Protein AF-0000000085984930 (afdb_homodimer)

Sequence (138 aa):
MTKTNEPGKGYKEREHLYRLIISQLFYDGHQTLAVSLSNLTKTQPPCPPSDRLFKLVSLGIRTELGKLVMTKTNEPGKGYKEREHLYRLIISQLFYDGHQTLAVSLSNLTKTQPPCPPSDRLFKLVSLGIRTELGKLV

pLDDT: mean 82.56, std 18.93, range [29.58, 97.88]

Secondary structure (DSSP, 8-state):
------HHHHHHHHHHHHHHHHHHHHHTT-HHHHHHHHHHHT-SSPPPP--HHHHHHHHHHHHHHHHH-/------TTHHHHHHHHHHHHHHHHHHHTT-HHHHHHHHHHHT-SSPPPP--HHHHHHHHHHHHHHHHH-

Radius of gyration: 14.96 Å; Cα contacts (8 Å, |Δi|>4): 120; chains: 2; bounding box: 38×37×39 Å

Nearest PDB structures (foldseek):
  2xz2-assembly1_A-2  TM=8.968E-01  e=1.677E-03  Drosophila melanogaster
  6s9r-assembly1_B-2  TM=6.707E-01  e=4.496E-01  Drosophila melanogaster
  1uuj-assembly2_D  TM=8.926E-01  e=1.911E+00  Mus musculus
  6s9r-assembly1_A-2  TM=8.538E-01  e=1.790E+00  Drosophila melanogaster
  8hib-assembly1_A-2  TM=6.855E-01  e=4.209E+00  Homo sapiens

Structure (mmCIF, N/CA/C/O backbone):
data_AF-0000000085984930-model_v1
#
loop_
_entity.id
_entity.type
_entity.pdbx_description
1 polymer 'Cleavage stimulation factor subunit 1'
#
loop_
_atom_site.group_PDB
_atom_site.id
_atom_site.type_symbol
_atom_site.label_atom_id
_atom_site.label_alt_id
_atom_site.label_comp_id
_atom_site.label_asym_id
_atom_site.label_entity_id
_atom_site.label_seq_id
_atom_site.pdbx_PDB_ins_code
_atom_site.Cartn_x
_atom_site.Cartn_y
_atom_site.Cartn_z
_atom_site.occupancy
_atom_site.B_iso_or_equiv
_atom_site.auth_seq_id
_atom_site.auth_comp_id
_atom_site.auth_asym_id
_atom_site.auth_atom_id
_atom_site.pdbx_PDB_model_num
ATOM 1 N N . MET A 1 1 ? -9.133 2.625 25.938 1 30.55 1 MET A N 1
ATOM 2 C CA . MET A 1 1 ? -9.555 3.629 24.953 1 30.55 1 MET A CA 1
ATOM 3 C C . MET A 1 1 ? -9.547 3.055 23.547 1 30.55 1 MET A C 1
ATOM 5 O O . MET A 1 1 ? -8.5 2.631 23.047 1 30.55 1 MET A O 1
ATOM 9 N N . THR A 1 2 ? -10.586 2.387 23.203 1 35.09 2 THR A N 1
ATOM 10 C CA . THR A 1 2 ? -11.047 1.633 22.047 1 35.09 2 THR A CA 1
ATOM 11 C C . THR A 1 2 ? -10.812 2.42 20.766 1 35.09 2 THR A C 1
ATOM 13 O O . THR A 1 2 ? -11.258 3.562 20.641 1 35.09 2 THR A O 1
ATOM 16 N N . LYS A 1 3 ? -9.594 2.557 20.406 1 43.75 3 LYS A N 1
ATOM 17 C CA . LYS A 1 3 ? -9.383 3.189 19.109 1 43.75 3 LYS A CA 1
ATOM 18 C C . LYS A 1 3 ? -10.562 2.93 18.172 1 43.75 3 LYS A C 1
ATOM 20 O O . LYS A 1 3 ? -10.875 1.776 17.859 1 43.75 3 LYS A O 1
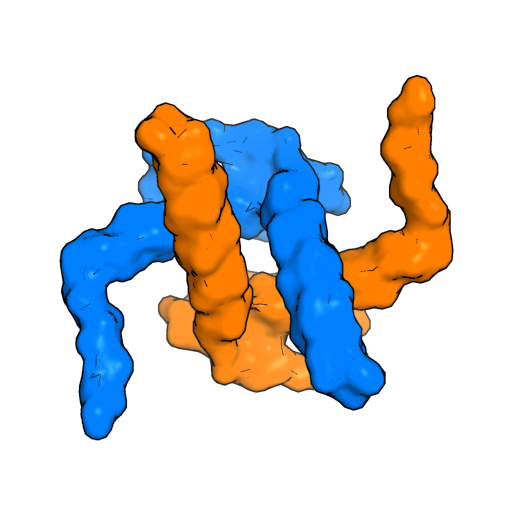ATOM 25 N N . THR A 1 4 ? -11.719 3.566 18.422 1 42.16 4 THR A N 1
ATOM 26 C CA . THR A 1 4 ? -13.016 3.543 17.75 1 42.16 4 THR A CA 1
ATOM 27 C C . THR A 1 4 ? -12.844 3.592 16.234 1 42.16 4 THR A C 1
ATOM 29 O O . THR A 1 4 ? -12.469 4.625 15.688 1 42.16 4 THR A O 1
ATOM 32 N N . ASN A 1 5 ? -12.086 2.633 15.711 1 48.16 5 ASN A N 1
ATOM 33 C CA . ASN A 1 5 ? -12.352 2.49 14.281 1 48.16 5 ASN A CA 1
ATOM 34 C C . ASN A 1 5 ? -13.82 2.732 13.953 1 48.16 5 ASN A C 1
ATOM 36 O O . ASN A 1 5 ? -14.688 1.988 14.406 1 48.16 5 ASN A O 1
ATOM 40 N N . GLU A 1 6 ? -14.359 3.885 14.062 1 48.5 6 GLU A N 1
ATOM 41 C CA . GLU A 1 6 ? -15.742 4.121 13.648 1 48.5 6 GLU A CA 1
ATOM 42 C C . GLU A 1 6 ? -16.094 3.291 12.414 1 48.5 6 GLU A C 1
ATOM 44 O O . GLU A 1 6 ? -15.367 3.307 11.422 1 48.5 6 GLU A O 1
ATOM 49 N N . PRO A 1 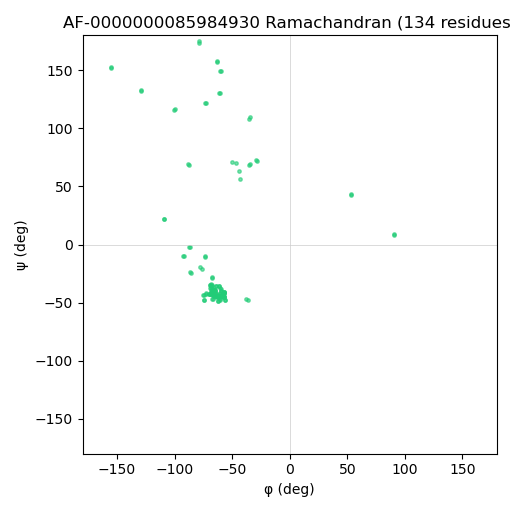7 ? -16.844 2.332 12.555 1 52.16 7 PRO A N 1
ATOM 50 C CA . PRO A 1 7 ? -17.219 1.315 11.562 1 52.16 7 PRO A CA 1
ATOM 51 C C . PRO A 1 7 ? -17.359 1.889 10.156 1 52.16 7 PRO A C 1
ATOM 53 O O . PRO A 1 7 ? -16.984 1.238 9.18 1 52.16 7 PRO A O 1
ATOM 56 N N . GLY A 1 8 ? -18.062 3.014 9.891 1 52.69 8 GLY A N 1
ATOM 57 C CA . GLY A 1 8 ? -18.453 3.535 8.594 1 52.69 8 GLY A CA 1
ATOM 58 C C . GLY A 1 8 ? -17.297 4.16 7.824 1 52.69 8 GLY A C 1
ATOM 59 O O . GLY A 1 8 ? -17.234 4.062 6.598 1 52.69 8 GLY A O 1
ATOM 60 N N . LYS A 1 9 ? -16.516 4.879 8.367 1 58.47 9 LYS A N 1
ATOM 61 C CA . LYS A 1 9 ? -15.43 5.625 7.738 1 58.47 9 LYS A CA 1
ATOM 62 C C . LYS A 1 9 ? -14.289 4.695 7.336 1 58.47 9 LYS A C 1
ATOM 64 O O . LYS A 1 9 ? -13.617 4.922 6.324 1 58.47 9 LYS A O 1
ATOM 69 N N . GLY A 1 10 ? -14.414 3.498 7.816 1 72.69 10 GLY A N 1
ATOM 70 C CA . GLY A 1 10 ? -13.344 2.545 7.594 1 72.69 10 GLY A CA 1
ATOM 71 C C . GLY A 1 10 ? -13.461 1.807 6.273 1 72.69 10 GLY A C 1
ATOM 72 O O . GLY A 1 10 ? -12.453 1.454 5.66 1 72.69 10 GLY A O 1
ATOM 73 N N . TYR A 1 11 ? -14.766 1.76 5.812 1 77.25 11 TYR A N 1
ATOM 74 C CA . TYR A 1 11 ? -14.953 1.003 4.582 1 77.25 11 TYR A CA 1
ATOM 75 C C . TYR A 1 11 ? -14.438 1.78 3.375 1 77.25 11 TYR A C 1
ATOM 77 O O . TYR A 1 11 ? -13.742 1.226 2.523 1 77.25 11 TYR A O 1
ATOM 85 N N . LYS A 1 12 ? -14.867 3.064 3.348 1 85.44 12 LYS A N 1
ATOM 86 C CA . LYS A 1 12 ? -14.453 3.889 2.219 1 85.44 12 LYS A CA 1
ATOM 87 C C . LYS A 1 12 ? -12.938 4.078 2.213 1 85.44 12 LYS A C 1
ATOM 89 O O . LYS A 1 12 ? -12.305 4.07 1.151 1 85.44 12 LYS A O 1
ATOM 94 N N . GLU A 1 13 ? -12.438 4.168 3.32 1 86.94 13 GLU A N 1
ATOM 95 C CA . GLU A 1 13 ? -10.992 4.344 3.436 1 86.94 13 GLU A CA 1
ATOM 96 C C . GLU A 1 13 ? -10.25 3.074 3.023 1 86.94 13 GLU A C 1
ATOM 98 O O . GLU A 1 13 ? -9.172 3.146 2.42 1 86.94 13 GLU A O 1
ATOM 103 N N . ARG A 1 14 ? -10.875 1.961 3.348 1 90.69 14 ARG A N 1
ATOM 104 C CA . ARG A 1 14 ? -10.273 0.693 2.953 1 90.69 14 ARG A CA 1
ATOM 105 C C . ARG A 1 14 ? -10.312 0.517 1.438 1 90.69 14 ARG A C 1
ATOM 107 O O . ARG A 1 14 ? -9.344 0.039 0.839 1 90.69 14 ARG A O 1
ATOM 114 N N . GLU A 1 15 ? -11.43 0.887 0.928 1 93 15 GLU A N 1
ATOM 115 C CA . GLU A 1 15 ? -11.516 0.831 -0.528 1 93 15 GLU A CA 1
ATOM 116 C C . GLU A 1 15 ? -10.469 1.727 -1.184 1 93 15 GLU A C 1
ATOM 118 O O . GLU A 1 15 ? -9.836 1.333 -2.164 1 93 15 GLU A O 1
ATOM 123 N N . HIS A 1 16 ? -10.336 2.891 -0.665 1 91.5 16 HIS A N 1
ATOM 124 C CA . HIS A 1 16 ? -9.344 3.82 -1.189 1 91.5 16 HIS A CA 1
ATOM 125 C C . HIS A 1 16 ? -7.938 3.246 -1.076 1 91.5 16 HIS A C 1
ATOM 127 O O . HIS A 1 16 ? -7.137 3.359 -2.01 1 91.5 16 HIS A O 1
ATOM 133 N N . LEU A 1 17 ? -7.668 2.699 0.025 1 94.06 17 LEU A N 1
ATOM 134 C CA . LEU A 1 17 ? -6.367 2.072 0.233 1 94.06 17 LEU A CA 1
ATOM 135 C C . LEU A 1 17 ? -6.094 1.018 -0.834 1 94.06 17 LEU A C 1
ATOM 137 O O . LEU A 1 17 ? -5.02 1.001 -1.438 1 94.06 17 LEU A O 1
ATOM 141 N N . TYR A 1 18 ? -7.02 0.172 -1.088 1 96.81 18 TYR A N 1
ATOM 142 C CA . TYR A 1 18 ? -6.809 -0.922 -2.029 1 96.81 18 TYR A CA 1
ATOM 143 C C . TYR A 1 18 ? -6.66 -0.397 -3.451 1 96.81 18 TYR A C 1
ATOM 145 O O . TYR A 1 18 ? -5.918 -0.966 -4.258 1 96.81 18 TYR A O 1
ATOM 153 N N . ARG A 1 19 ? -7.434 0.662 -3.711 1 96 19 ARG A N 1
ATOM 154 C CA . ARG A 1 19 ? -7.246 1.277 -5.02 1 96 19 ARG A CA 1
ATOM 155 C C . ARG A 1 19 ? -5.812 1.759 -5.199 1 96 19 ARG A C 1
ATOM 157 O O . ARG A 1 19 ? -5.223 1.585 -6.266 1 96 19 ARG A O 1
ATOM 164 N N . LEU A 1 20 ? -5.219 2.311 -4.184 1 95.75 20 LEU A N 1
ATOM 165 C CA . LEU A 1 20 ? -3.842 2.795 -4.234 1 95.75 20 LEU A CA 1
ATOM 166 C C . LEU A 1 20 ? -2.861 1.635 -4.367 1 95.75 20 LEU A C 1
ATOM 168 O O . LEU A 1 20 ? -1.892 1.72 -5.125 1 95.75 2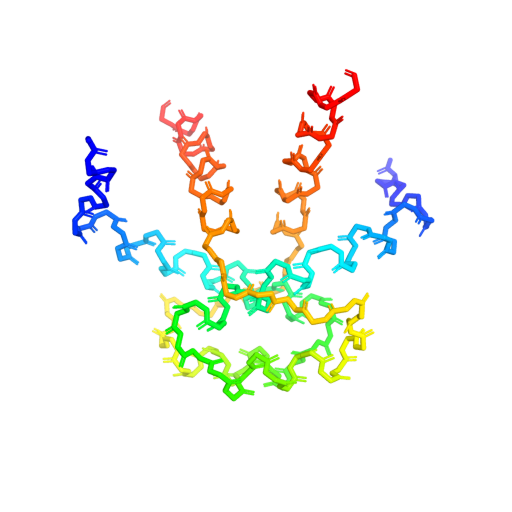0 LEU A O 1
ATOM 172 N N . ILE A 1 21 ? -3.084 0.526 -3.701 1 97.38 21 ILE A N 1
ATOM 173 C CA . ILE A 1 21 ? -2.209 -0.639 -3.758 1 97.38 21 ILE A CA 1
ATOM 174 C C . ILE A 1 21 ? -2.238 -1.239 -5.16 1 97.38 21 ILE A C 1
ATOM 176 O O . ILE A 1 21 ? -1.189 -1.534 -5.738 1 97.38 21 ILE A O 1
ATOM 180 N N . ILE A 1 22 ? -3.426 -1.33 -5.648 1 97.88 22 ILE A N 1
ATOM 181 C CA . ILE A 1 22 ? -3.598 -1.9 -6.98 1 97.88 22 ILE A CA 1
ATOM 182 C C . ILE A 1 22 ? -2.877 -1.032 -8.008 1 97.88 22 ILE A C 1
ATOM 184 O O . ILE A 1 22 ? -2.145 -1.545 -8.859 1 97.88 22 ILE A O 1
ATOM 188 N N . SER A 1 23 ? -3.111 0.181 -7.934 1 97.75 23 SER A N 1
ATOM 189 C CA . SER A 1 23 ? -2.457 1.111 -8.852 1 97.75 23 SER A CA 1
ATOM 190 C C . SER A 1 23 ? -0.938 1.001 -8.758 1 97.75 23 SER A C 1
ATOM 192 O O . SER A 1 23 ? -0.243 1.045 -9.773 1 97.75 23 SER A O 1
ATOM 194 N N . GLN A 1 24 ? -0.435 0.875 -7.543 1 96.38 24 GLN A N 1
ATOM 195 C CA . GLN A 1 24 ? 0.998 0.723 -7.309 1 96.38 24 GLN A CA 1
ATOM 196 C C . GLN A 1 24 ? 1.528 -0.554 -7.957 1 96.38 24 GLN A C 1
ATOM 198 O O . GLN A 1 24 ? 2.598 -0.548 -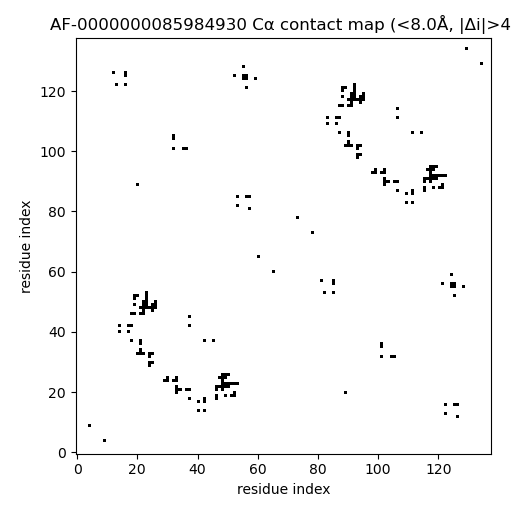8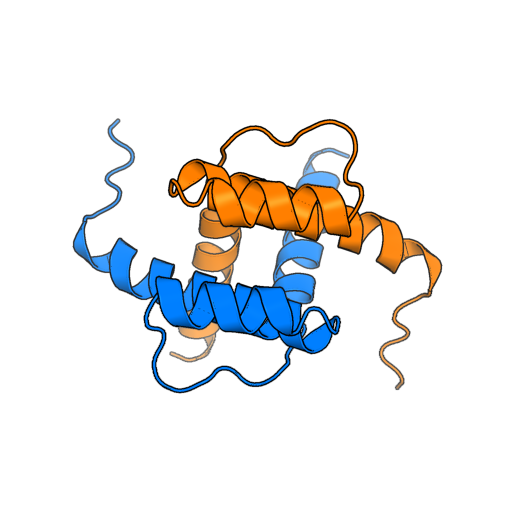.57 1 96.38 24 GLN A O 1
ATOM 203 N N . LEU A 1 25 ? 0.756 -1.635 -7.754 1 97.56 25 LEU A N 1
ATOM 204 C CA . LEU A 1 25 ? 1.152 -2.91 -8.344 1 97.56 25 LEU A CA 1
ATOM 205 C C . LEU A 1 25 ? 1.211 -2.814 -9.867 1 97.56 25 LEU A C 1
ATOM 207 O O . LEU A 1 25 ? 2.168 -3.281 -10.484 1 97.56 25 LEU A O 1
ATOM 211 N N . PHE A 1 26 ? 0.234 -2.152 -10.43 1 97.56 26 PHE A N 1
ATOM 212 C CA . PHE A 1 26 ? 0.247 -1.949 -11.875 1 97.56 26 PHE A CA 1
ATOM 213 C C . PHE A 1 26 ? 1.443 -1.104 -12.297 1 97.56 26 PHE A C 1
ATOM 215 O O . PHE A 1 26 ? 2.117 -1.414 -13.281 1 97.56 26 PHE A O 1
ATOM 222 N N . TYR A 1 27 ? 1.68 -0.105 -11.594 1 97.25 27 TYR A N 1
ATOM 223 C CA . TYR A 1 27 ? 2.762 0.824 -11.898 1 97.25 27 TYR A CA 1
ATOM 224 C C . TYR A 1 27 ? 4.109 0.114 -11.875 1 97.25 27 TYR A C 1
ATOM 226 O O . TYR A 1 27 ? 4.98 0.398 -12.703 1 97.25 27 TYR A O 1
ATOM 234 N N . ASP A 1 28 ? 4.242 -0.785 -10.984 1 96.81 28 ASP A N 1
ATOM 235 C CA . ASP A 1 28 ? 5.512 -1.486 -10.797 1 96.81 28 ASP A CA 1
ATOM 236 C C . ASP A 1 28 ? 5.598 -2.707 -11.711 1 96.81 28 ASP A C 1
ATOM 238 O O . ASP A 1 28 ? 6.586 -3.445 -11.68 1 96.81 28 ASP A O 1
ATOM 242 N N . GLY A 1 29 ? 4.562 -2.998 -12.477 1 96.69 29 GLY A N 1
ATOM 243 C CA . GLY A 1 29 ? 4.598 -4.074 -13.453 1 96.69 29 GLY A CA 1
ATOM 244 C C . GLY A 1 29 ? 4.133 -5.406 -12.898 1 96.69 29 GLY A C 1
ATOM 245 O O . GLY A 1 29 ? 4.375 -6.453 -13.492 1 96.69 29 GLY A O 1
ATOM 246 N N . HIS A 1 30 ? 3.602 -5.41 -11.672 1 96.88 30 HIS A N 1
ATOM 247 C CA . HIS A 1 30 ? 3.045 -6.621 -11.078 1 96.88 30 HIS A CA 1
ATOM 248 C C . HIS A 1 30 ? 1.575 -6.789 -11.445 1 96.88 30 HIS A C 1
ATOM 250 O O . HIS A 1 30 ? 0.708 -6.816 -10.57 1 96.88 30 HIS A O 1
ATOM 256 N N . GLN A 1 31 ? 1.343 -7.074 -12.68 1 96.56 31 GLN A N 1
ATOM 257 C CA . GLN A 1 31 ? -0.003 -7.023 -13.242 1 96.56 31 GLN A CA 1
ATOM 258 C C . GLN A 1 31 ? -0.868 -8.156 -12.695 1 96.56 31 GLN A C 1
ATOM 260 O O . GLN A 1 31 ? -2.037 -7.953 -12.367 1 96.56 31 GLN A O 1
ATOM 265 N N . THR A 1 32 ? -0.302 -9.328 -12.617 1 97.19 32 THR A N 1
ATOM 266 C CA . THR A 1 32 ? -1.062 -10.492 -12.18 1 97.19 32 THR A CA 1
ATOM 267 C C . THR A 1 32 ? -1.586 -10.297 -10.758 1 97.19 32 THR A C 1
ATOM 269 O O . THR A 1 32 ? -2.762 -10.547 -10.484 1 97.19 32 THR A O 1
ATOM 272 N N . LEU A 1 33 ? -0.77 -9.836 -9.953 1 97.12 33 LEU A N 1
ATOM 273 C CA . LEU A 1 33 ? -1.17 -9.609 -8.57 1 97.12 33 LEU A CA 1
ATOM 274 C C . LEU A 1 33 ? -2.178 -8.469 -8.477 1 97.12 33 LEU A C 1
ATOM 276 O O . LEU A 1 33 ? -3.115 -8.531 -7.68 1 97.12 33 LEU A O 1
ATOM 280 N N . ALA A 1 34 ? -1.998 -7.426 -9.297 1 97.5 34 ALA A N 1
ATOM 281 C CA . ALA A 1 34 ? -2.922 -6.297 -9.312 1 97.5 34 ALA A CA 1
ATOM 282 C C . ALA A 1 34 ? -4.328 -6.742 -9.695 1 97.5 34 ALA A C 1
ATOM 284 O O . ALA A 1 34 ? -5.309 -6.355 -9.055 1 97.5 34 ALA A O 1
ATOM 285 N N . VAL A 1 35 ? -4.391 -7.516 -10.734 1 96.69 35 VAL A N 1
ATOM 286 C CA . VAL A 1 35 ? -5.676 -8 -11.219 1 96.69 35 VAL A CA 1
ATOM 287 C C . VAL A 1 35 ? -6.324 -8.891 -10.164 1 96.69 35 VAL A C 1
ATOM 289 O O . VAL A 1 35 ? -7.523 -8.766 -9.891 1 96.69 35 VAL A O 1
ATOM 292 N N . SER A 1 36 ? -5.543 -9.797 -9.562 1 96.75 36 SER A N 1
ATOM 293 C CA . 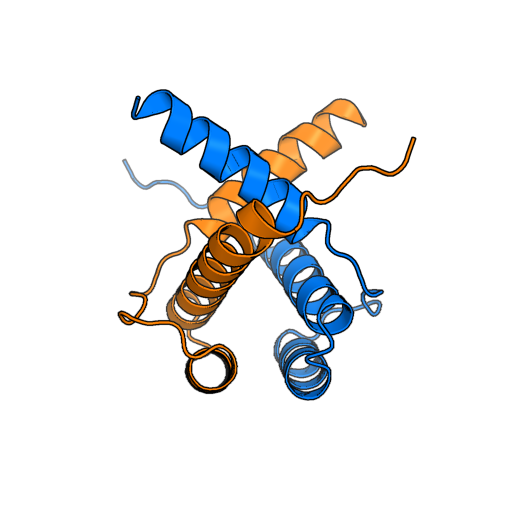SER A 1 36 ? -6.055 -10.672 -8.508 1 96.75 36 SER A CA 1
ATOM 294 C C . SER A 1 36 ? -6.621 -9.867 -7.348 1 96.75 36 SER A C 1
ATOM 296 O O . SER A 1 36 ? -7.703 -10.172 -6.844 1 96.75 36 SER A O 1
ATOM 298 N N . LEU A 1 37 ? -5.938 -8.883 -6.945 1 96.5 37 LEU A N 1
ATOM 299 C CA . LEU A 1 37 ? -6.387 -8.055 -5.832 1 96.5 37 LEU A CA 1
ATOM 300 C C . LEU A 1 37 ? -7.633 -7.258 -6.219 1 96.5 37 LEU A C 1
ATOM 302 O O . LEU A 1 37 ? -8.539 -7.09 -5.402 1 96.5 37 LEU A O 1
ATOM 306 N N . SER A 1 38 ? -7.637 -6.734 -7.41 1 96.44 38 SER A N 1
ATOM 307 C CA . SER A 1 38 ? -8.805 -6 -7.902 1 96.44 38 SER A CA 1
ATOM 308 C C . SER A 1 38 ? -10.055 -6.863 -7.855 1 96.44 38 SER A C 1
ATOM 310 O O . SER A 1 38 ? -11.125 -6.398 -7.457 1 96.44 38 SER A O 1
ATOM 312 N N . ASN A 1 39 ? -9.914 -8.047 -8.273 1 95.69 39 ASN A N 1
ATOM 313 C CA . ASN A 1 39 ? -11.039 -8.977 -8.273 1 95.69 39 ASN A CA 1
ATOM 314 C C . ASN A 1 39 ? -11.492 -9.297 -6.848 1 95.69 39 ASN A C 1
ATOM 316 O O . ASN A 1 39 ? -12.688 -9.414 -6.582 1 95.69 39 ASN A O 1
ATOM 320 N N . LEU A 1 40 ? -10.555 -9.445 -5.973 1 93.81 40 LEU A N 1
ATOM 321 C CA . LEU A 1 40 ? -10.844 -9.797 -4.586 1 93.81 40 LEU A CA 1
ATOM 322 C C . LEU A 1 40 ? -11.562 -8.656 -3.873 1 93.81 40 LEU A C 1
ATOM 324 O O . LEU A 1 40 ? -12.484 -8.898 -3.09 1 93.81 40 LEU A O 1
ATOM 328 N N . THR A 1 41 ? -11.156 -7.453 -4.094 1 93.44 41 THR A N 1
ATOM 329 C CA . THR A 1 41 ? -11.68 -6.309 -3.361 1 93.44 41 THR A CA 1
ATOM 330 C C . THR A 1 41 ? -12.859 -5.684 -4.105 1 93.44 41 THR A C 1
ATOM 332 O O . THR A 1 41 ? -13.562 -4.832 -3.557 1 93.44 41 THR A O 1
ATOM 335 N N . LYS A 1 42 ? -13.102 -6.082 -5.305 1 92.56 42 LYS A N 1
ATOM 336 C CA . LYS A 1 42 ? -14.203 -5.602 -6.133 1 92.56 42 LYS A CA 1
ATOM 337 C C . LYS A 1 42 ? -14.195 -4.078 -6.23 1 92.56 42 LYS A C 1
ATOM 339 O O . LYS A 1 42 ? -15.227 -3.43 -6.07 1 92.56 42 LYS A O 1
ATOM 344 N N . THR A 1 43 ? -12.891 -3.639 -6.43 1 87.88 43 THR A N 1
ATOM 345 C CA . THR A 1 43 ? -12.742 -2.189 -6.527 1 87.88 43 THR A CA 1
ATOM 346 C C . THR A 1 43 ? -13.273 -1.683 -7.867 1 87.88 43 THR A C 1
ATOM 348 O O . THR A 1 43 ? -13 -2.271 -8.914 1 87.88 43 THR A O 1
ATOM 351 N N . GLN A 1 44 ? -14.281 -0.757 -7.871 1 87.12 44 GLN A N 1
ATOM 352 C CA . GLN A 1 44 ? -14.836 -0.096 -9.047 1 87.12 44 GLN A CA 1
ATOM 353 C C . GLN A 1 44 ? -14.875 1.418 -8.859 1 87.12 44 GLN A C 1
ATOM 355 O O . GLN A 1 44 ? -15.211 1.905 -7.777 1 87.12 44 GLN A O 1
ATOM 360 N N . PRO A 1 45 ? -14.367 2.189 -9.961 1 86.62 45 PRO A N 1
ATOM 361 C CA . PRO A 1 45 ? -13.82 1.817 -11.273 1 86.62 45 PRO A CA 1
ATOM 362 C C . PRO A 1 45 ? -12.375 1.339 -11.195 1 86.62 45 PRO A C 1
ATOM 364 O O . PRO A 1 45 ? -11.75 1.425 -10.141 1 86.62 45 PRO A O 1
ATOM 367 N N . PRO A 1 46 ? -11.859 0.865 -12.328 1 89.06 46 PRO A N 1
ATOM 368 C CA . PRO A 1 46 ? -10.461 0.42 -12.367 1 89.06 46 PRO A CA 1
ATOM 369 C C . PRO A 1 46 ? -9.484 1.53 -12.008 1 89.06 46 PRO A C 1
ATOM 371 O O . PRO A 1 46 ? -9.75 2.707 -12.258 1 89.06 46 PRO A O 1
ATOM 374 N N . CYS A 1 47 ? -8.359 1.089 -11.398 1 90.94 47 CYS A N 1
ATOM 375 C CA . CYS A 1 47 ? -7.324 2.02 -10.953 1 90.94 47 CYS A CA 1
ATOM 376 C C . CYS A 1 47 ? -6.172 2.076 -11.953 1 90.94 47 CYS A C 1
ATOM 378 O O . CYS A 1 47 ? -5.57 1.048 -12.273 1 90.94 47 CYS A O 1
ATOM 380 N N . PRO A 1 48 ? -6.059 3.277 -12.492 1 93.62 48 PRO A N 1
ATOM 381 C CA . PRO A 1 48 ? -4.883 3.396 -13.352 1 93.62 48 PRO A CA 1
ATOM 382 C C . PRO A 1 48 ? -3.57 3.225 -12.594 1 93.62 48 PRO A C 1
ATOM 384 O O . PRO A 1 48 ? -3.525 3.434 -11.375 1 93.62 48 PRO A O 1
ATOM 387 N N . PRO A 1 49 ? -2.482 2.828 -13.43 1 96.88 49 PRO A N 1
ATOM 388 C CA . PRO A 1 49 ? -1.172 2.736 -12.789 1 96.88 49 PRO A CA 1
ATOM 389 C C . PRO A 1 49 ? -0.707 4.066 -12.203 1 96.88 49 PRO A C 1
ATOM 391 O O . PRO A 1 49 ? -0.835 5.109 -12.844 1 96.88 49 PRO A O 1
ATOM 394 N N . SER A 1 50 ? -0.281 3.988 -10.922 1 96.19 50 SER A N 1
ATOM 395 C CA . SER A 1 50 ? 0.2 5.176 -10.227 1 96.19 50 SER A CA 1
ATOM 396 C C . SER A 1 50 ? 1.16 4.801 -9.102 1 96.19 50 SER A C 1
ATOM 398 O O . SER A 1 50 ? 1.04 3.73 -8.5 1 96.19 50 SER A O 1
ATOM 400 N N . ASP A 1 51 ? 2.068 5.738 -8.797 1 95.12 51 ASP A N 1
ATOM 401 C CA . ASP A 1 51 ? 2.99 5.512 -7.684 1 95.12 51 ASP A CA 1
ATOM 402 C C . ASP A 1 51 ? 2.66 6.418 -6.5 1 95.12 51 ASP A C 1
ATOM 404 O O . ASP A 1 51 ? 3.537 6.75 -5.699 1 95.12 51 ASP A O 1
ATOM 408 N N . ARG A 1 52 ? 1.402 6.898 -6.461 1 92.5 52 ARG A N 1
ATOM 409 C CA . ARG A 1 52 ? 0.977 7.801 -5.395 1 92.5 52 ARG A CA 1
ATOM 410 C C . ARG A 1 52 ? 1.181 7.16 -4.023 1 92.5 52 ARG A C 1
ATOM 412 O O . ARG A 1 52 ? 1.562 7.836 -3.066 1 92.5 52 ARG A O 1
ATOM 419 N N . LEU A 1 53 ? 0.887 5.918 -3.865 1 94.25 53 LEU A N 1
ATOM 420 C CA . LEU A 1 53 ? 1.098 5.215 -2.604 1 94.25 53 LEU A CA 1
ATOM 421 C C . LEU A 1 53 ? 2.557 5.305 -2.17 1 94.25 53 LEU A C 1
ATOM 423 O O . LEU A 1 53 ? 2.846 5.574 -1.002 1 94.25 53 LEU A O 1
ATOM 427 N N . PHE A 1 54 ? 3.459 5.074 -3.119 1 93.44 54 PHE A N 1
ATOM 428 C CA . PHE A 1 54 ? 4.891 5.156 -2.852 1 93.44 54 PHE A CA 1
ATOM 429 C C . PHE A 1 54 ? 5.262 6.539 -2.326 1 93.44 54 PHE A C 1
ATOM 431 O O . PHE A 1 54 ? 6.012 6.656 -1.354 1 93.44 54 PHE A O 1
ATOM 438 N N . LYS A 1 55 ? 4.695 7.465 -2.932 1 89.81 55 LYS A N 1
ATOM 439 C CA . LYS A 1 55 ? 5 8.844 -2.551 1 89.81 55 LYS A CA 1
ATOM 440 C C . LYS A 1 55 ? 4.48 9.148 -1.148 1 89.81 55 LYS A C 1
ATOM 442 O O . LYS A 1 55 ? 5.172 9.797 -0.355 1 89.81 55 LYS A O 1
ATOM 447 N N . LEU A 1 56 ? 3.279 8.68 -0.921 1 87.94 56 LEU A N 1
ATOM 448 C CA . LEU A 1 56 ? 2.672 8.891 0.388 1 87.94 56 LEU A CA 1
ATOM 449 C C . LEU A 1 56 ? 3.477 8.195 1.48 1 87.94 56 LEU A C 1
ATOM 451 O O . LEU A 1 56 ? 3.74 8.781 2.533 1 87.94 56 LEU A O 1
ATOM 455 N N . VAL A 1 57 ? 3.869 7.02 1.236 1 89.56 57 VAL A N 1
ATOM 456 C CA . VAL A 1 57 ? 4.594 6.219 2.221 1 89.56 57 VAL A CA 1
ATOM 457 C C . VAL A 1 57 ? 5.992 6.793 2.426 1 89.56 57 VAL A C 1
ATOM 459 O O . VAL A 1 57 ? 6.492 6.836 3.553 1 89.56 57 VAL A O 1
ATOM 462 N N . SER A 1 58 ? 6.602 7.145 1.368 1 87.69 58 SER A N 1
ATOM 463 C CA . SER A 1 58 ? 7.941 7.719 1.449 1 87.69 58 SER A CA 1
ATOM 464 C C . SER A 1 58 ? 7.961 8.953 2.34 1 87.69 58 SER A C 1
ATOM 466 O O . SER A 1 58 ? 8.914 9.164 3.094 1 87.69 58 SER A O 1
ATOM 468 N N . LEU A 1 59 ? 6.973 9.727 2.205 1 82.5 59 LEU A N 1
ATOM 469 C CA . LEU A 1 59 ? 6.867 10.922 3.041 1 82.5 59 LEU A CA 1
ATOM 470 C C . LEU A 1 59 ? 6.68 10.539 4.508 1 82.5 59 LEU A C 1
ATOM 472 O O . LEU A 1 59 ? 7.285 11.148 5.391 1 82.5 59 LEU A O 1
ATOM 476 N N . GLY A 1 60 ? 5.828 9.57 4.672 1 78.31 60 GLY A N 1
ATOM 477 C CA . GLY A 1 60 ? 5.562 9.125 6.031 1 78.31 60 GLY A CA 1
ATOM 478 C C . GLY A 1 60 ? 6.777 8.516 6.703 1 78.31 60 GLY A C 1
ATOM 479 O O . GLY A 1 60 ? 7.062 8.805 7.867 1 78.31 60 GLY A O 1
ATOM 480 N N . ILE A 1 61 ? 7.449 7.738 5.922 1 75.75 61 ILE A N 1
ATOM 481 C CA . ILE A 1 61 ? 8.633 7.066 6.449 1 75.75 61 ILE A CA 1
ATOM 482 C C . ILE A 1 61 ? 9.711 8.094 6.77 1 75.75 61 ILE A C 1
ATOM 484 O O . ILE A 1 61 ? 10.391 7.996 7.797 1 75.75 61 ILE A O 1
ATOM 488 N N . ARG A 1 62 ? 9.781 9.016 5.961 1 77.69 62 ARG A N 1
ATOM 489 C CA . ARG A 1 62 ? 10.797 10.039 6.18 1 77.69 62 ARG A CA 1
ATOM 490 C C . ARG A 1 62 ? 10.477 10.875 7.414 1 77.69 62 ARG A C 1
ATOM 492 O O . ARG A 1 62 ? 11.383 11.273 8.156 1 77.69 62 ARG A O 1
ATOM 499 N N . THR A 1 63 ? 9.188 11.055 7.605 1 76.81 63 THR A N 1
ATOM 500 C CA . THR A 1 63 ? 8.773 11.82 8.773 1 76.81 63 THR A CA 1
ATOM 501 C C . THR A 1 63 ? 8.977 11.008 10.055 1 76.81 63 THR A C 1
ATOM 503 O O . THR A 1 63 ? 9.398 11.547 11.078 1 76.81 63 THR A O 1
ATOM 506 N N . GLU A 1 64 ? 8.625 9.789 9.922 1 71.94 64 GLU A N 1
ATOM 507 C CA . GLU A 1 64 ? 8.805 8.938 11.094 1 71.94 64 GLU A CA 1
ATOM 508 C C . GLU A 1 64 ? 10.289 8.734 11.398 1 71.94 64 GLU A C 1
ATOM 510 O O . GLU A 1 64 ? 10.695 8.742 12.562 1 71.94 64 GLU A O 1
ATOM 515 N N . LEU A 1 65 ? 11 8.422 10.344 1 60.62 65 LEU A N 1
ATOM 516 C CA . LEU A 1 65 ? 12.438 8.258 10.523 1 60.62 65 LEU A CA 1
ATOM 517 C C . LEU A 1 65 ? 13.078 9.555 11.008 1 60.62 65 LEU A C 1
ATOM 519 O O . LEU A 1 65 ? 14.055 9.523 11.766 1 60.62 65 LEU A O 1
ATOM 523 N N . GLY A 1 66 ? 12.484 10.578 10.461 1 54.09 66 GLY A N 1
ATOM 524 C CA . GLY A 1 66 ? 12.969 11.859 10.945 1 54.09 66 GLY A CA 1
ATOM 525 C C . GLY A 1 66 ? 12.68 12.094 12.414 1 54.09 66 GLY A C 1
ATOM 526 O O . GLY A 1 66 ? 13.445 12.781 13.102 1 54.09 66 GLY A O 1
ATOM 527 N N . LYS A 1 67 ? 11.578 11.711 12.812 1 58.06 67 LYS A N 1
ATOM 528 C CA . LYS A 1 67 ? 11.281 11.867 14.234 1 58.06 67 LYS A CA 1
ATOM 529 C C . LYS A 1 67 ? 12.164 10.945 15.078 1 58.06 67 LYS A C 1
ATOM 531 O O . LYS A 1 67 ? 12.406 11.219 16.25 1 58.06 67 LYS A O 1
ATOM 536 N N . LEU A 1 68 ? 12.531 9.875 14.469 1 48.34 68 LEU A N 1
ATOM 537 C CA . LEU A 1 68 ? 13.383 8.93 15.188 1 48.34 68 LEU A CA 1
ATOM 538 C C . LEU A 1 68 ? 14.82 9.414 15.227 1 48.34 68 LEU A C 1
ATOM 540 O O . LEU A 1 68 ? 15.625 8.922 16.031 1 48.34 68 LEU A O 1
ATOM 544 N N . VAL A 1 69 ? 15.258 10.344 14.344 1 39.16 69 VAL A N 1
ATOM 545 C CA . VAL A 1 69 ? 16.594 10.898 14.453 1 39.16 69 VAL A CA 1
ATOM 546 C C . VAL A 1 69 ? 16.547 12.219 15.211 1 39.16 69 VAL A C 1
ATOM 548 O O . VAL A 1 69 ? 15.594 12.984 15.086 1 39.16 69 VAL A O 1
ATOM 551 N N . MET B 1 1 ? 12.086 19.797 -14.82 1 29.58 1 MET B N 1
ATOM 552 C CA . MET B 1 1 ? 12.75 19.438 -13.562 1 29.58 1 MET B CA 1
ATOM 553 C C . MET B 1 1 ? 12.359 18.031 -13.117 1 29.58 1 MET B C 1
ATOM 555 O O . MET B 1 1 ? 11.18 17.766 -12.875 1 29.58 1 MET B O 1
ATOM 559 N N . THR B 1 2 ? 13.016 17.062 -13.633 1 34.84 2 THR B N 1
ATOM 560 C CA . THR B 1 2 ? 13 15.602 -13.609 1 34.84 2 THR B CA 1
ATOM 561 C C . THR B 1 2 ? 12.953 15.086 -12.172 1 34.84 2 THR B C 1
ATOM 563 O O . THR B 1 2 ? 13.797 15.461 -11.352 1 34.84 2 THR B O 1
ATOM 566 N N . LYS B 1 3 ? 11.852 15.25 -11.539 1 43.5 3 LYS B N 1
ATOM 567 C CA . LYS B 1 3 ? 11.789 14.672 -10.203 1 43.5 3 LYS B CA 1
ATOM 568 C C . LYS B 1 3 ? 12.68 13.438 -10.094 1 43.5 3 LYS B C 1
ATOM 570 O O . LYS B 1 3 ? 12.5 12.469 -10.828 1 43.5 3 LYS B O 1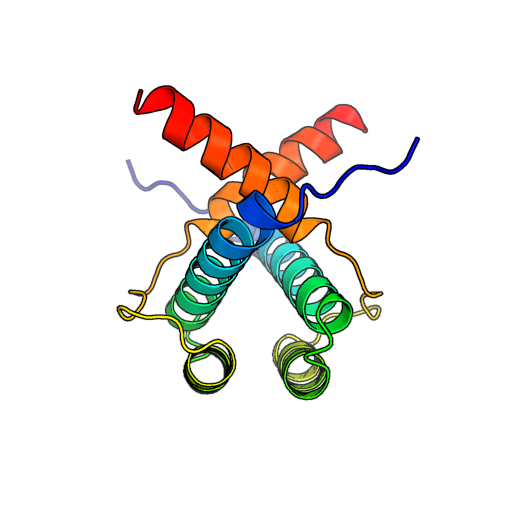
ATOM 575 N N . THR B 1 4 ? 14 13.648 -10.062 1 41.56 4 THR B N 1
ATOM 576 C CA . THR B 1 4 ? 15.133 12.734 -9.977 1 41.56 4 THR B CA 1
ATOM 577 C C . THR B 1 4 ? 14.867 11.648 -8.93 1 41.56 4 THR B C 1
ATOM 579 O O . THR B 1 4 ? 14.773 11.938 -7.738 1 41.56 4 THR B O 1
ATOM 582 N N . ASN B 1 5 ? 13.859 10.836 -9.164 1 47.78 5 ASN B N 1
ATOM 583 C CA . ASN B 1 5 ? 13.961 9.602 -8.391 1 47.78 5 ASN B CA 1
ATOM 584 C C . ASN B 1 5 ? 15.414 9.164 -8.211 1 47.78 5 ASN B C 1
ATOM 586 O O . ASN B 1 5 ? 16.094 8.859 -9.18 1 47.78 5 ASN B O 1
ATOM 590 N N . GLU B 1 6 ? 16.234 9.828 -7.465 1 48.12 6 GLU B N 1
ATOM 591 C CA . GLU B 1 6 ? 17.578 9.344 -7.207 1 48.12 6 GLU B CA 1
ATOM 592 C C . GLU B 1 6 ? 17.625 7.816 -7.129 1 48.12 6 GLU B C 1
ATOM 594 O O . GLU B 1 6 ? 16.797 7.211 -6.43 1 48.12 6 GLU B O 1
ATOM 599 N N . PRO B 1 7 ? 18.172 7.172 -8.031 1 51.94 7 PRO B N 1
ATOM 600 C CA . PRO B 1 7 ? 18.203 5.719 -8.234 1 51.94 7 PRO B CA 1
ATOM 601 C C . PRO B 1 7 ? 18.328 4.945 -6.922 1 51.94 7 PRO B C 1
ATOM 603 O O . PRO B 1 7 ? 17.719 3.879 -6.773 1 51.94 7 PRO B O 1
ATOM 606 N N . GLY B 1 8 ? 19.219 5.254 -5.945 1 52.75 8 GLY B N 1
ATOM 607 C CA . GLY B 1 8 ? 19.578 4.48 -4.77 1 52.75 8 GLY B CA 1
ATOM 608 C C . GLY B 1 8 ? 18.531 4.523 -3.68 1 52.75 8 GLY B C 1
ATOM 609 O O . GLY B 1 8 ? 18.312 3.535 -2.973 1 52.75 8 GLY B O 1
ATOM 610 N N . LYS B 1 9 ? 17.984 5.535 -3.365 1 58 9 LYS B N 1
ATOM 611 C CA . LYS B 1 9 ? 17.047 5.75 -2.266 1 58 9 LYS B CA 1
ATOM 612 C C . LYS B 1 9 ? 15.688 5.148 -2.584 1 58 9 LYS B C 1
ATOM 614 O O . LYS B 1 9 ? 14.992 4.664 -1.687 1 58 9 LYS B O 1
ATOM 619 N N . GLY B 1 10 ? 15.578 4.762 -3.816 1 72.12 10 GLY B N 1
ATOM 620 C CA . GLY B 1 10 ? 14.281 4.27 -4.266 1 72.12 10 GLY B CA 1
ATOM 621 C C . GLY B 1 10 ? 14.086 2.789 -4.008 1 72.12 10 GLY B C 1
ATOM 622 O O . GLY B 1 10 ? 12.961 2.338 -3.781 1 72.12 10 GLY B O 1
ATOM 623 N N . TYR B 1 11 ? 15.281 2.096 -3.896 1 77.31 11 TYR B N 1
ATOM 624 C CA . TYR B 1 11 ? 15.148 0.655 -3.717 1 77.31 11 TYR B CA 1
ATOM 625 C C . TYR B 1 11 ? 14.688 0.321 -2.301 1 77.31 11 TYR B C 1
ATOM 627 O O . TYR B 1 11 ? 13.781 -0.494 -2.109 1 77.31 11 TYR B O 1
ATOM 635 N N . LYS B 1 12 ? 15.406 0.987 -1.336 1 85.25 12 LYS B N 1
ATOM 636 C CA . LYS B 1 12 ? 15.062 0.712 0.056 1 85.25 12 LYS B CA 1
ATOM 637 C C . LYS B 1 12 ? 13.641 1.172 0.373 1 85.25 12 LYS B C 1
ATOM 639 O O . LYS B 1 12 ? 12.914 0.499 1.107 1 85.25 12 LYS B O 1
ATOM 644 N N . GLU B 1 13 ? 13.305 2.188 -0.206 1 87 13 GLU B N 1
ATOM 645 C CA . GLU B 1 13 ? 11.961 2.713 0.011 1 87 13 GLU B CA 1
ATOM 646 C C . GLU B 1 13 ? 10.906 1.806 -0.619 1 87 13 GLU B C 1
ATOM 648 O O . GLU B 1 13 ? 9.82 1.628 -0.063 1 87 13 GLU B O 1
ATOM 653 N N . ARG B 1 14 ? 11.289 1.237 -1.746 1 90.75 14 ARG B N 1
ATOM 654 C CA . ARG B 1 14 ? 10.367 0.31 -2.4 1 90.75 14 ARG B CA 1
ATOM 655 C C . ARG B 1 14 ? 10.195 -0.963 -1.579 1 90.75 14 ARG B C 1
ATOM 657 O O . ARG B 1 14 ? 9.086 -1.485 -1.458 1 90.75 14 ARG B O 1
ATOM 664 N N . GLU B 1 15 ? 11.312 -1.377 -1.101 1 93 15 GLU B N 1
ATOM 665 C CA . GLU B 1 15 ? 11.227 -2.547 -0.23 1 93 15 GLU B CA 1
ATOM 666 C C . GLU B 1 15 ? 10.352 -2.27 0.985 1 93 15 GLU B C 1
ATOM 668 O O . GLU B 1 15 ? 9.539 -3.113 1.379 1 93 15 GLU B O 1
ATOM 673 N N . HIS B 1 16 ? 10.547 -1.151 1.568 1 91.5 16 HIS B N 1
ATOM 674 C CA . HIS B 1 16 ? 9.742 -0.766 2.721 1 91.5 16 HIS B CA 1
ATOM 675 C C . HIS B 1 16 ? 8.258 -0.705 2.361 1 91.5 16 HIS B C 1
ATOM 677 O O . HIS B 1 16 ? 7.41 -1.162 3.131 1 91.5 16 HIS B O 1
ATOM 683 N N . LEU B 1 17 ? 7.996 -0.131 1.275 1 94 17 LEU B N 1
ATOM 684 C CA . LEU B 1 17 ? 6.617 -0.054 0.806 1 94 17 LEU B CA 1
ATOM 685 C C . LEU B 1 17 ? 5.996 -1.444 0.708 1 94 17 LEU B C 1
ATOM 687 O O . LEU B 1 17 ? 4.887 -1.67 1.196 1 94 17 LEU B O 1
ATOM 691 N N . TYR B 1 18 ? 6.676 -2.359 0.12 1 96.69 18 TYR B N 1
ATOM 692 C CA . TYR B 1 18 ? 6.117 -3.689 -0.095 1 96.69 18 TYR B CA 1
ATOM 693 C C . TYR B 1 18 ? 5.941 -4.426 1.228 1 96.69 18 TYR B C 1
ATOM 695 O O . TYR B 1 18 ? 5.004 -5.215 1.385 1 96.69 18 TYR B O 1
ATOM 703 N N . ARG B 1 19 ? 6.902 -4.164 2.107 1 95.81 19 ARG B N 1
ATOM 704 C CA . ARG B 1 19 ? 6.719 -4.754 3.432 1 95.81 19 ARG B CA 1
ATOM 705 C C . ARG B 1 19 ? 5.422 -4.266 4.07 1 95.81 19 ARG B C 1
ATOM 707 O O . ARG B 1 19 ? 4.695 -5.051 4.688 1 95.81 19 ARG B O 1
ATOM 714 N N . LEU B 1 20 ? 5.09 -3.018 3.912 1 95.62 20 LEU B N 1
ATOM 715 C CA . LEU B 1 20 ? 3.865 -2.447 4.461 1 95.62 20 LEU B CA 1
ATOM 716 C C . LEU B 1 20 ? 2.635 -3.025 3.771 1 95.62 20 LEU B C 1
ATOM 718 O O . LEU B 1 20 ? 1.636 -3.33 4.426 1 95.62 20 LEU B O 1
ATOM 722 N N . ILE B 1 21 ? 2.662 -3.238 2.479 1 97.31 21 ILE B N 1
ATOM 723 C CA . ILE B 1 21 ? 1.54 -3.785 1.724 1 97.31 21 ILE B CA 1
ATOM 724 C C . ILE B 1 21 ? 1.282 -5.227 2.156 1 97.31 21 ILE B C 1
ATOM 726 O O . ILE B 1 21 ? 0.138 -5.609 2.416 1 97.31 21 ILE B O 1
ATOM 730 N N . ILE B 1 22 ? 2.355 -5.926 2.271 1 97.88 22 ILE B N 1
ATOM 731 C CA . ILE B 1 22 ? 2.246 -7.324 2.666 1 97.88 22 ILE B CA 1
ATOM 732 C C . ILE B 1 22 ? 1.639 -7.426 4.062 1 97.88 22 ILE B C 1
ATOM 734 O O . ILE B 1 22 ? 0.722 -8.219 4.293 1 97.88 22 ILE B O 1
ATOM 738 N N . SER B 1 23 ? 2.156 -6.684 4.914 1 97.62 23 SER B N 1
ATOM 739 C CA . SER B 1 23 ? 1.639 -6.668 6.277 1 97.62 23 SER B CA 1
ATOM 740 C C . SER B 1 23 ? 0.154 -6.32 6.301 1 97.62 23 SER B C 1
ATOM 742 O O . SER B 1 23 ? -0.617 -6.914 7.059 1 97.62 23 SER B O 1
ATOM 744 N N . GLN B 1 24 ? -0.227 -5.352 5.492 1 96.25 24 GLN B N 1
ATOM 745 C CA . GLN B 1 24 ? -1.624 -4.941 5.387 1 96.25 24 GLN B CA 1
ATOM 746 C C . GLN B 1 24 ? -2.496 -6.086 4.879 1 96.25 24 GLN B C 1
ATOM 748 O O . GLN B 1 24 ? -3.6 -6.305 5.383 1 96.25 24 GLN B O 1
ATOM 753 N N . LEU B 1 25 ? -1.98 -6.758 3.84 1 97.56 25 LEU B N 1
ATOM 754 C CA . LEU B 1 25 ? -2.719 -7.887 3.281 1 97.56 25 LEU B CA 1
ATOM 755 C C . LEU B 1 25 ? -2.92 -8.977 4.328 1 97.56 25 LEU B C 1
ATOM 757 O O . LEU B 1 25 ? -4.02 -9.516 4.469 1 97.56 25 LEU B O 1
ATOM 761 N N . PHE B 1 26 ? -1.879 -9.234 5.086 1 97.5 26 PHE B N 1
ATOM 762 C CA . PHE B 1 26 ? -2.006 -10.211 6.164 1 97.5 26 PHE B CA 1
ATOM 763 C C . PHE B 1 26 ? -3.018 -9.742 7.203 1 97.5 26 PHE B C 1
ATOM 765 O O . PHE B 1 26 ? -3.846 -10.523 7.668 1 97.5 26 PHE B O 1
ATOM 772 N N . TYR B 1 27 ? -2.943 -8.555 7.543 1 97.25 27 TYR B N 1
ATOM 773 C CA . TYR B 1 27 ? -3.812 -7.977 8.562 1 97.25 27 TYR B CA 1
ATOM 774 C C . TYR B 1 27 ? -5.277 -8.086 8.156 1 97.25 27 TYR B C 1
ATOM 776 O O . TYR B 1 27 ? -6.145 -8.352 8.992 1 97.25 27 TYR B O 1
ATOM 784 N N . ASP B 1 28 ? -5.508 -7.902 6.91 1 96.75 28 ASP B N 1
ATOM 785 C CA . ASP B 1 28 ? -6.875 -7.898 6.395 1 96.75 28 ASP B CA 1
ATOM 786 C C . ASP B 1 28 ? -7.34 -9.312 6.059 1 96.75 28 ASP B C 1
ATOM 788 O O . ASP B 1 28 ? -8.453 -9.508 5.574 1 96.75 28 ASP B O 1
ATOM 792 N N . GLY B 1 29 ? -6.488 -10.305 6.219 1 96.62 29 GLY B N 1
ATOM 793 C CA . GLY B 1 29 ? -6.871 -11.695 6.027 1 96.62 29 GLY B CA 1
ATOM 794 C C . GLY B 1 29 ? -6.668 -12.18 4.605 1 96.62 29 GLY B C 1
ATOM 795 O O . GLY B 1 29 ? -7.211 -13.211 4.211 1 96.62 29 GLY B O 1
ATOM 796 N N . HIS B 1 30 ? -6.023 -11.391 3.762 1 96.88 30 HIS B N 1
ATOM 797 C CA . HIS B 1 30 ? -5.695 -11.789 2.4 1 96.88 30 HIS B CA 1
ATOM 798 C C . HIS B 1 30 ? -4.355 -12.516 2.348 1 96.88 30 HIS B C 1
ATOM 800 O O . HIS B 1 30 ? -3.424 -12.055 1.679 1 96.88 30 HIS B O 1
ATOM 806 N N . GLN B 1 31 ? -4.32 -13.672 2.895 1 96.62 31 GLN B N 1
ATOM 807 C CA . GLN B 1 31 ? -3.07 -14.383 3.145 1 96.62 31 GLN B CA 1
ATOM 808 C C . GLN B 1 31 ? -2.43 -14.844 1.84 1 96.62 31 GLN B C 1
ATOM 810 O O . GLN B 1 31 ? -1.217 -14.727 1.659 1 96.62 31 GLN B O 1
ATOM 815 N N . THR B 1 32 ? -3.238 -15.359 0.95 1 97.12 32 THR B N 1
ATOM 816 C CA . THR B 1 32 ? -2.721 -15.906 -0.3 1 97.12 32 THR B CA 1
ATOM 817 C C . THR B 1 32 ? -2.016 -14.82 -1.11 1 97.12 32 THR B C 1
ATOM 819 O O . THR B 1 32 ? -0.902 -15.023 -1.6 1 97.12 32 THR B O 1
ATOM 822 N N . LEU B 1 33 ? -2.617 -13.742 -1.179 1 97.06 33 LEU B N 1
ATOM 823 C CA . LEU B 1 33 ? -2.029 -12.641 -1.932 1 97.06 33 LEU B CA 1
ATOM 824 C C . LEU B 1 33 ? -0.786 -12.109 -1.229 1 97.06 33 LEU B C 1
ATOM 826 O O . LEU B 1 33 ? 0.194 -11.742 -1.885 1 97.06 33 LEU B O 1
ATOM 830 N N . ALA B 1 34 ? -0.803 -12.062 0.109 1 97.44 34 ALA B N 1
ATOM 831 C CA . ALA B 1 34 ? 0.346 -11.602 0.882 1 97.44 34 ALA B CA 1
ATOM 832 C C . ALA B 1 34 ? 1.566 -12.484 0.633 1 97.44 34 ALA B C 1
ATOM 834 O O . ALA B 1 34 ? 2.67 -11.977 0.41 1 97.44 34 ALA B O 1
ATOM 835 N N . VAL B 1 35 ? 1.335 -13.758 0.698 1 96.69 35 VAL B N 1
ATOM 836 C CA . VAL B 1 35 ? 2.416 -14.711 0.497 1 96.69 35 VAL B CA 1
ATOM 837 C C . VAL B 1 35 ? 2.957 -14.594 -0.925 1 96.69 35 VAL B C 1
ATOM 839 O O . VAL B 1 35 ? 4.172 -14.578 -1.135 1 96.69 35 VAL B O 1
ATOM 842 N N . SER B 1 36 ? 2.055 -14.508 -1.918 1 96.75 36 SER B N 1
ATOM 843 C CA . SER B 1 36 ? 2.461 -14.352 -3.311 1 96.75 36 SER B CA 1
ATOM 844 C C . SER B 1 36 ? 3.32 -13.102 -3.498 1 96.75 36 SER B C 1
ATOM 846 O O . SER B 1 36 ? 4.352 -13.148 -4.176 1 96.75 36 SER B O 1
ATOM 848 N N . LEU B 1 37 ? 2.93 -12.047 -2.934 1 96.56 37 LEU B N 1
ATOM 849 C CA . LEU B 1 37 ? 3.674 -10.797 -3.059 1 96.56 37 LEU B CA 1
ATOM 850 C C . LEU B 1 37 ? 5.016 -10.891 -2.34 1 96.56 37 LEU B C 1
ATOM 852 O O . LEU B 1 37 ? 6.023 -10.375 -2.828 1 96.56 37 LEU B O 1
ATOM 856 N N . SER B 1 38 ? 5.02 -11.492 -1.179 1 96.44 38 SER B N 1
ATOM 857 C CA . SER B 1 38 ? 6.258 -11.688 -0.433 1 96.44 38 SER B CA 1
ATOM 858 C C . SER B 1 38 ? 7.281 -12.461 -1.254 1 96.44 38 SER B C 1
ATOM 860 O O . SER B 1 38 ? 8.469 -12.117 -1.27 1 96.44 38 SER B O 1
ATOM 862 N N . ASN B 1 39 ? 6.816 -13.469 -1.862 1 95.75 39 ASN B N 1
ATOM 863 C CA . ASN B 1 39 ? 7.699 -14.281 -2.693 1 95.75 39 ASN B CA 1
ATOM 864 C C . ASN B 1 39 ? 8.219 -13.5 -3.896 1 95.75 39 ASN B C 1
ATOM 866 O O . ASN B 1 39 ? 9.375 -13.641 -4.281 1 95.75 39 ASN B O 1
ATOM 870 N N . LEU B 1 40 ? 7.371 -12.703 -4.473 1 93.94 40 LEU B N 1
ATOM 871 C CA . LEU B 1 40 ? 7.719 -11.93 -5.656 1 93.94 40 LEU B CA 1
ATOM 872 C C . LEU B 1 40 ? 8.758 -10.859 -5.324 1 93.94 40 LEU B C 1
ATOM 874 O O . LEU B 1 40 ? 9.68 -10.617 -6.105 1 93.94 40 LEU B O 1
ATOM 878 N N . THR B 1 41 ? 8.617 -10.195 -4.223 1 93.5 41 THR B N 1
ATOM 879 C CA . THR B 1 41 ? 9.469 -9.062 -3.877 1 93.5 41 THR B CA 1
ATOM 880 C C . THR B 1 41 ? 10.672 -9.523 -3.051 1 93.5 41 THR B C 1
ATOM 882 O O . THR B 1 41 ? 11.609 -8.758 -2.838 1 93.5 41 THR B O 1
ATOM 885 N N . LYS B 1 42 ? 10.664 -10.742 -2.619 1 92.44 42 LYS B N 1
ATOM 886 C CA . LYS B 1 42 ? 11.75 -11.328 -1.842 1 92.44 42 LYS B CA 1
ATOM 887 C C . LYS B 1 42 ? 12.086 -10.477 -0.622 1 92.44 42 LYS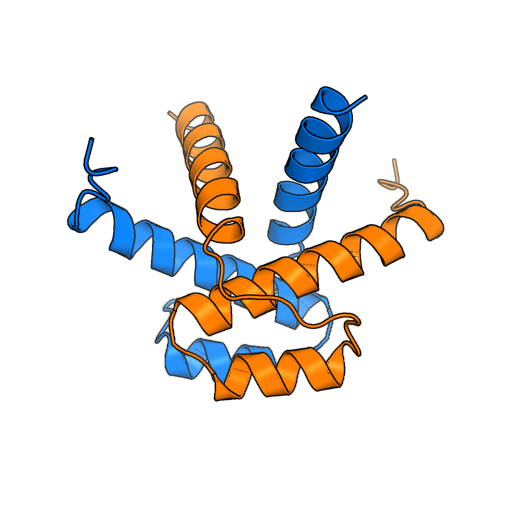 B C 1
ATOM 889 O O . LYS B 1 42 ? 13.258 -10.195 -0.354 1 92.44 42 LYS B O 1
ATOM 894 N N . THR B 1 43 ? 10.906 -10.055 -0.018 1 87.81 43 THR B N 1
ATOM 895 C CA . THR B 1 43 ? 11.094 -9.211 1.16 1 87.81 43 THR B CA 1
ATOM 896 C C . THR B 1 43 ? 11.586 -10.047 2.342 1 87.81 43 THR B C 1
ATOM 898 O O . THR B 1 43 ? 11.07 -11.141 2.594 1 87.81 43 THR B O 1
ATOM 901 N N . GLN B 1 44 ? 12.773 -9.719 2.939 1 87.06 44 GLN B N 1
ATOM 902 C CA . GLN B 1 44 ? 13.336 -10.344 4.133 1 87.06 44 GLN B CA 1
ATOM 903 C C . GLN B 1 44 ? 13.734 -9.289 5.164 1 87.06 44 GLN B C 1
ATOM 905 O O . GLN B 1 44 ? 14.281 -8.242 4.812 1 87.06 44 GLN B O 1
ATOM 910 N N . PRO B 1 45 ? 13.281 -9.547 6.516 1 86.31 45 PRO B N 1
ATOM 911 C CA . PRO B 1 45 ? 12.523 -10.648 7.125 1 86.31 45 PRO B CA 1
ATOM 912 C C . PRO B 1 45 ? 11.023 -10.547 6.863 1 86.31 45 PRO B C 1
ATOM 914 O O . PRO B 1 45 ? 10.555 -9.547 6.32 1 86.31 45 PRO B O 1
ATOM 917 N N . PRO B 1 46 ? 10.289 -11.578 7.297 1 88.75 46 PRO B N 1
ATOM 918 C CA . PRO B 1 46 ? 8.836 -11.562 7.133 1 88.75 46 PRO B CA 1
ATOM 919 C C . PRO B 1 46 ? 8.172 -10.391 7.852 1 88.75 46 PRO B C 1
ATOM 921 O O . PRO B 1 46 ? 8.688 -9.914 8.867 1 88.75 46 PRO B O 1
ATOM 924 N N . CYS B 1 47 ? 7.051 -9.961 7.254 1 90.69 47 CYS B N 1
ATOM 925 C CA . CYS B 1 47 ? 6.312 -8.82 7.789 1 90.69 47 CYS B CA 1
ATOM 926 C C . CYS B 1 47 ? 5.098 -9.289 8.586 1 90.69 47 CYS B C 1
ATOM 928 O O . CYS B 1 47 ? 4.254 -10.016 8.07 1 90.69 47 CYS B O 1
ATOM 930 N N . PRO B 1 48 ? 5.188 -8.961 9.852 1 93.5 48 PRO B N 1
ATOM 931 C CA . PRO B 1 48 ? 3.98 -9.281 10.617 1 93.5 48 PRO B CA 1
ATOM 932 C C . PRO B 1 48 ? 2.758 -8.5 10.148 1 93.5 48 PRO B C 1
ATOM 934 O O . PRO B 1 48 ? 2.898 -7.434 9.547 1 93.5 48 PRO B O 1
ATOM 937 N N . PRO B 1 49 ? 1.531 -9.125 10.508 1 96.81 49 PRO B N 1
ATOM 938 C CA . PRO B 1 49 ? 0.312 -8.383 10.172 1 96.81 49 PRO B CA 1
ATOM 939 C C . PRO B 1 49 ? 0.235 -7.027 10.867 1 96.81 49 PRO B C 1
ATOM 941 O O . PRO B 1 49 ? 0.526 -6.93 12.062 1 96.81 49 PRO B O 1
ATOM 944 N N . SER B 1 50 ? -0.057 -6.012 10.047 1 96 50 SER B N 1
ATOM 945 C CA . SER B 1 50 ? -0.172 -4.648 10.555 1 96 50 SER B CA 1
ATOM 946 C C . SER B 1 50 ? -1.064 -3.799 9.656 1 96 50 SER B C 1
ATOM 948 O O . SER B 1 50 ? -1.128 -4.016 8.445 1 96 50 SER B O 1
ATOM 950 N N . ASP B 1 51 ? -1.693 -2.789 10.281 1 95 51 ASP B N 1
ATOM 951 C CA . ASP B 1 51 ? -2.516 -1.87 9.5 1 95 51 ASP B CA 1
ATOM 952 C C . ASP B 1 51 ? -1.857 -0.496 9.398 1 95 51 ASP B C 1
ATOM 954 O O . ASP B 1 51 ? -2.541 0.513 9.219 1 95 51 ASP B O 1
ATOM 958 N N . ARG B 1 52 ? -0.53 -0.464 9.602 1 92.31 52 ARG B N 1
ATOM 959 C CA . ARG B 1 52 ? 0.205 0.797 9.562 1 92.31 52 ARG B CA 1
ATOM 960 C C . ARG B 1 52 ? 0.011 1.501 8.219 1 92.31 52 ARG B C 1
ATOM 962 O O . ARG B 1 52 ? -0.097 2.729 8.172 1 92.31 52 ARG B O 1
ATOM 969 N N . LEU B 1 53 ? 0.025 0.803 7.137 1 94.12 53 LEU B N 1
ATOM 970 C CA . LEU B 1 53 ? -0.202 1.388 5.82 1 94.12 53 LEU B CA 1
ATOM 971 C C . LEU B 1 53 ? -1.546 2.105 5.77 1 94.12 53 LEU B C 1
ATOM 973 O O . LEU B 1 53 ? -1.637 3.229 5.266 1 94.12 53 LEU B O 1
ATOM 977 N N . PHE B 1 54 ? -2.57 1.452 6.297 1 93.44 54 PHE B N 1
ATOM 978 C CA . PHE B 1 54 ? -3.906 2.033 6.348 1 93.44 54 PHE B CA 1
ATOM 979 C C . PHE B 1 54 ? -3.895 3.355 7.105 1 93.44 54 PHE B C 1
ATOM 981 O O . PHE B 1 54 ? -4.488 4.34 6.66 1 93.44 54 PHE B O 1
ATOM 988 N N . LYS B 1 55 ? -3.209 3.324 8.133 1 89.81 55 LYS B N 1
ATOM 989 C CA . LYS B 1 55 ? -3.146 4.516 8.977 1 89.81 55 LYS B CA 1
ATOM 990 C C . LYS B 1 55 ? -2.422 5.652 8.266 1 89.81 55 LYS B C 1
ATOM 992 O O . LYS B 1 55 ? -2.857 6.805 8.32 1 89.81 55 LYS B O 1
ATOM 997 N N . LEU B 1 56 ? -1.335 5.27 7.621 1 87.94 56 LEU B N 1
ATOM 998 C CA . LEU B 1 56 ? -0.557 6.262 6.883 1 87.94 56 LEU B CA 1
ATOM 999 C C . LEU B 1 56 ? -1.377 6.859 5.746 1 87.94 56 LEU B C 1
ATOM 1001 O O . LEU B 1 56 ? -1.385 8.078 5.555 1 87.94 56 LEU B O 1
ATOM 1005 N N . VAL B 1 57 ? -2.049 6.047 5.039 1 89.75 57 VAL B N 1
ATOM 1006 C CA . VAL B 1 57 ? -2.826 6.484 3.883 1 89.75 57 VAL B CA 1
ATOM 1007 C C . VAL B 1 57 ? -4.023 7.309 4.348 1 89.75 57 VAL B C 1
ATOM 1009 O O . VAL B 1 57 ? -4.375 8.312 3.719 1 89.75 57 VAL B O 1
ATOM 1012 N N . SER B 1 58 ? -4.648 6.855 5.367 1 87.75 58 SER B N 1
ATOM 1013 C CA . SER B 1 58 ? -5.805 7.57 5.902 1 87.75 58 SER B CA 1
ATOM 1014 C C . SER B 1 58 ? -5.438 9 6.281 1 87.75 58 SER B C 1
ATOM 1016 O O . SER B 1 58 ? -6.227 9.93 6.07 1 87.75 58 SER B O 1
ATOM 1018 N N . LEU B 1 59 ? -4.332 9.133 6.859 1 82.56 59 LEU B N 1
ATOM 1019 C CA . LEU B 1 59 ? -3.859 10.461 7.227 1 82.56 59 LEU B CA 1
ATOM 1020 C C . LEU B 1 59 ? -3.609 11.312 5.984 1 82.56 59 LEU B C 1
ATOM 1022 O O . LEU B 1 59 ? -3.961 12.492 5.957 1 82.56 59 LEU B O 1
ATOM 1026 N N . GLY B 1 60 ? -2.99 10.664 5.039 1 78.69 60 GLY B N 1
ATOM 1027 C CA . GLY B 1 60 ? -2.691 11.367 3.803 1 78.69 60 GLY B CA 1
ATOM 1028 C C . GLY B 1 60 ? -3.936 11.797 3.047 1 78.69 60 GLY B C 1
ATOM 1029 O O . GLY B 1 60 ? -4.016 12.93 2.561 1 78.69 60 GLY B O 1
ATOM 1030 N N . ILE B 1 61 ? -4.848 10.891 3.018 1 76.06 61 ILE B N 1
ATOM 1031 C CA . ILE B 1 61 ? -6.09 11.164 2.305 1 76.06 61 ILE B CA 1
ATOM 1032 C C . ILE B 1 61 ? -6.855 12.281 3.008 1 76.06 61 ILE B C 1
ATOM 1034 O O . ILE B 1 61 ? -7.414 13.164 2.355 1 76.06 61 ILE B O 1
ATOM 1038 N N . ARG B 1 62 ? -6.809 12.234 4.223 1 78.25 62 ARG B N 1
ATOM 1039 C CA . ARG B 1 62 ? -7.523 13.25 4.984 1 78.25 62 ARG B CA 1
ATOM 1040 C C . ARG B 1 62 ? -6.883 14.625 4.801 1 78.25 62 ARG B C 1
ATOM 1042 O O . ARG B 1 62 ? -7.582 15.641 4.738 1 78.25 62 ARG B O 1
ATOM 1049 N N . THR B 1 63 ? -5.582 14.586 4.672 1 77.06 63 THR B N 1
ATOM 1050 C CA . THR B 1 63 ? -4.871 15.844 4.465 1 77.06 63 THR B CA 1
ATOM 1051 C C . THR B 1 63 ? -5.113 16.375 3.055 1 77.06 63 THR B C 1
ATOM 1053 O O . THR B 1 63 ? -5.285 17.578 2.863 1 77.06 63 THR B O 1
ATOM 1056 N N . GLU B 1 64 ? -5.051 15.461 2.162 1 72.69 64 GLU B N 1
ATOM 1057 C CA . GLU B 1 64 ? -5.297 15.883 0.788 1 72.69 64 GLU B CA 1
ATOM 1058 C C . GLU B 1 64 ? -6.742 16.344 0.602 1 72.69 64 GLU B C 1
ATOM 1060 O O . GLU B 1 64 ? -7.004 17.328 -0.089 1 72.69 64 GLU B O 1
ATOM 1065 N N . LEU B 1 65 ? -7.633 15.523 1.123 1 61.69 65 LEU B N 1
ATOM 1066 C CA . LEU B 1 65 ? -9.039 15.898 1.04 1 61.69 65 LEU B CA 1
ATOM 1067 C C . LEU B 1 65 ? -9.305 17.203 1.788 1 61.69 65 LEU B C 1
ATOM 1069 O O . LEU B 1 65 ? -10.164 17.984 1.39 1 61.69 65 LEU B O 1
ATOM 1073 N N . GLY B 1 66 ? -8.547 17.281 2.863 1 54.69 66 GLY B N 1
ATOM 1074 C CA . GLY B 1 66 ? -8.656 18.531 3.588 1 54.69 66 GLY B CA 1
ATOM 1075 C C . GLY B 1 66 ? -8.164 19.734 2.795 1 54.69 66 GLY B C 1
ATOM 1076 O O . GLY B 1 66 ? -8.672 20.844 2.963 1 54.69 66 GLY B O 1
ATOM 1077 N N . LYS B 1 67 ? -7.125 19.531 2.105 1 58.94 67 LYS B N 1
ATOM 1078 C CA . LYS B 1 67 ? -6.648 20.641 1.278 1 58.94 67 LYS B CA 1
ATOM 1079 C C . LYS B 1 67 ? -7.629 20.938 0.146 1 58.94 67 LYS B C 1
ATOM 1081 O O . LYS B 1 67 ? -7.664 22.062 -0.37 1 58.94 67 LYS B O 1
ATOM 1086 N N . LEU B 1 68 ? -8.305 19.922 -0.246 1 49.47 68 LEU B N 1
ATOM 1087 C CA . LEU B 1 68 ? -9.266 20.094 -1.331 1 49.47 68 LEU B CA 1
ATOM 1088 C C . LEU B 1 68 ? -10.531 20.781 -0.83 1 49.47 68 LEU B C 1
ATOM 1090 O O . LEU B 1 68 ? -11.32 21.297 -1.624 1 49.47 68 LEU B O 1
ATOM 1094 N N . VAL B 1 69 ? -10.82 20.75 0.495 1 40.47 69 VAL B N 1
ATOM 1095 C CA . VAL B 1 69 ? -11.969 21.5 0.989 1 40.47 69 VAL B CA 1
ATOM 1096 C C . VAL B 1 69 ? -11.516 22.859 1.527 1 40.47 69 VAL B C 1
ATOM 1098 O O . VAL B 1 69 ? -10.43 22.969 2.104 1 40.47 69 VAL B O 1
#

Organism: Nephila pilipes (NCBI:txid299642)

Solvent-accessible surface area (backbone atoms only — not comparable to full-atom values): 7828 Å² total; per-residue (Å²): 134,74,80,70,71,55,74,74,67,47,52,61,51,47,52,52,51,50,44,38,52,34,6,31,28,40,54,73,66,40,49,70,60,22,52,53,48,39,63,72,67,63,62,79,75,84,59,65,67,34,59,60,50,57,54,54,48,52,53,47,46,49,49,52,52,46,68,71,97,134,73,80,68,72,54,76,73,67,48,53,60,51,48,52,50,49,49,44,38,52,32,6,31,28,40,55,72,66,40,48,69,62,21,52,53,48,40,64,72,66,63,62,80,75,84,60,65,66,34,59,60,50,56,54,55,47,51,53,48,49,50,50,54,51,47,68,73,97

Foldseek 3Di:
DPPCPVPPVVLVVVLVVLLQVLLQCVQVPVPVVSVVSCVVSVRPDHRHRDCVVVVVVVVVVCVVVVVVD/DPPCPPPPVVLVVVLVVLLQVLLQCVQVPVPVVSVVSCVVSVRPDHRHRDCVVVVVVVVVVCVVVVVVD

InterPro domains:
  IPR032028 Cleavage stimulation factor subunit 1, dimerisation domain [PF16699] (12-64)
  IPR038184 CSTF1, dimerization domain superfamily [G3DSA:1.20.960.50] (2-64)